Protein AF-A0A0W0FU01-F1 (afdb_monomer_lite)

Structure (mmCIF, N/CA/C/O backbone):
data_AF-A0A0W0FU01-F1
#
_entry.id   AF-A0A0W0FU01-F1
#
loop_
_atom_site.group_PDB
_atom_site.id
_atom_site.type_symbol
_atom_site.label_atom_id
_atom_site.label_alt_id
_atom_site.label_comp_id
_atom_site.label_asym_id
_atom_site.label_entity_id
_atom_site.label_seq_id
_atom_site.pdbx_PDB_ins_code
_atom_site.Cartn_x
_atom_site.Cartn_y
_atom_site.Cartn_z
_atom_site.occupancy
_atom_site.B_iso_or_equiv
_atom_site.auth_seq_id
_atom_site.auth_comp_id
_atom_site.auth_asym_id
_atom_site.auth_atom_id
_atom_site.pdbx_PDB_model_num
ATOM 1 N N . MET A 1 1 ? 27.879 -27.103 -1.188 1.00 37.28 1 MET A N 1
ATOM 2 C CA . MET A 1 1 ? 28.529 -26.189 -2.147 1.00 37.28 1 MET A CA 1
ATOM 3 C C . MET A 1 1 ? 27.455 -25.611 -3.046 1.00 37.28 1 MET A C 1
ATOM 5 O O . MET A 1 1 ? 26.717 -26.346 -3.681 1.00 37.28 1 MET A O 1
ATOM 9 N N . THR A 1 2 ? 27.329 -24.299 -2.927 1.00 46.31 2 THR A N 1
ATOM 10 C CA . THR A 1 2 ? 26.448 -23.320 -3.571 1.00 46.31 2 THR A CA 1
ATOM 11 C C . THR A 1 2 ? 26.339 -23.435 -5.090 1.00 46.31 2 THR A C 1
ATOM 13 O O . THR A 1 2 ? 27.360 -23.531 -5.765 1.00 46.31 2 THR A O 1
ATOM 16 N N . SER A 1 3 ? 25.130 -23.266 -5.630 1.00 36.25 3 SER A N 1
ATOM 17 C CA . SER A 1 3 ? 24.961 -22.678 -6.962 1.00 36.25 3 SER A CA 1
ATOM 18 C C . SER A 1 3 ? 23.598 -21.988 -7.063 1.00 36.25 3 SER A C 1
ATOM 20 O O . SER A 1 3 ? 22.568 -22.634 -7.232 1.00 36.25 3 SER A O 1
ATOM 22 N N . LEU A 1 4 ? 23.602 -20.666 -6.874 1.00 46.28 4 LEU A N 1
ATOM 23 C CA . LEU A 1 4 ? 22.551 -19.770 -7.357 1.00 46.28 4 LEU A CA 1
ATOM 24 C C . LEU A 1 4 ? 22.889 -19.420 -8.815 1.00 46.28 4 LEU A C 1
ATOM 26 O O . LEU A 1 4 ? 24.071 -19.205 -9.105 1.00 46.28 4 LEU A O 1
ATOM 30 N N . PRO A 1 5 ? 21.910 -19.343 -9.732 1.00 44.91 5 PRO A N 1
ATOM 31 C CA . PRO A 1 5 ? 22.177 -18.889 -11.086 1.00 44.91 5 PRO A CA 1
ATOM 32 C C . PRO A 1 5 ? 22.568 -17.406 -11.062 1.00 44.91 5 PRO A C 1
ATOM 34 O O . PRO A 1 5 ? 21.813 -16.546 -10.614 1.00 44.91 5 PRO A O 1
ATOM 37 N N . GLN A 1 6 ? 23.779 -17.134 -11.541 1.00 47.09 6 GLN A N 1
ATOM 38 C CA . GLN A 1 6 ? 24.315 -15.798 -11.773 1.00 47.09 6 GLN A CA 1
ATOM 39 C C . GLN A 1 6 ? 23.499 -15.113 -12.874 1.00 47.09 6 GLN A C 1
ATOM 41 O O . GLN A 1 6 ? 23.663 -15.427 -14.055 1.00 47.09 6 GLN A O 1
ATOM 46 N N . LEU A 1 7 ? 22.628 -14.175 -12.497 1.00 39.47 7 LEU A N 1
ATOM 47 C CA . LEU A 1 7 ? 22.010 -13.261 -13.451 1.00 39.47 7 LEU A CA 1
ATOM 48 C C . LEU A 1 7 ? 23.005 -12.128 -13.736 1.00 39.47 7 LEU A C 1
ATOM 50 O O . LEU A 1 7 ? 23.285 -11.276 -12.897 1.00 39.47 7 LEU A O 1
ATOM 54 N N . ASN A 1 8 ? 23.586 -12.186 -14.926 1.00 46.69 8 ASN A N 1
ATOM 55 C CA . ASN A 1 8 ? 24.491 -11.202 -15.496 1.00 46.69 8 ASN A CA 1
ATOM 56 C C . ASN A 1 8 ? 23.766 -9.860 -15.710 1.00 46.69 8 ASN A C 1
ATOM 58 O O . ASN A 1 8 ? 22.976 -9.739 -16.645 1.00 46.69 8 ASN A O 1
ATOM 62 N N . VAL A 1 9 ? 24.048 -8.859 -14.871 1.00 42.97 9 VAL A N 1
ATOM 63 C CA . VAL A 1 9 ? 23.570 -7.477 -15.046 1.00 42.97 9 VAL A CA 1
ATOM 64 C C . VAL A 1 9 ? 24.723 -6.630 -15.594 1.00 42.97 9 VAL A C 1
ATOM 66 O O . VAL A 1 9 ? 25.707 -6.430 -14.877 1.00 42.97 9 VAL A O 1
ATOM 69 N N . PRO A 1 10 ? 24.669 -6.125 -16.841 1.00 42.56 10 PRO A N 1
ATOM 70 C CA . PRO A 1 10 ? 25.624 -5.125 -17.279 1.00 42.56 10 PRO A CA 1
ATOM 71 C C . PRO A 1 10 ? 25.231 -3.778 -16.666 1.00 42.56 10 PRO A C 1
ATOM 73 O O . PRO A 1 10 ? 24.154 -3.244 -16.920 1.00 42.56 10 PRO A O 1
ATOM 76 N N . ALA A 1 11 ? 26.131 -3.229 -15.856 1.00 53.53 11 ALA A N 1
ATOM 77 C CA . ALA A 1 11 ? 26.096 -1.838 -15.442 1.00 53.53 11 ALA A CA 1
ATOM 78 C C . ALA A 1 11 ? 26.210 -0.938 -16.678 1.00 53.53 11 ALA A C 1
ATOM 80 O O . ALA A 1 11 ? 27.219 -1.019 -17.375 1.00 53.53 11 ALA A O 1
ATOM 81 N N . LEU A 1 12 ? 25.223 -0.072 -16.930 1.00 43.88 12 LEU A N 1
ATOM 82 C CA . LEU A 1 12 ? 25.421 1.187 -17.651 1.00 43.88 12 LEU A CA 1
ATOM 83 C C . LEU A 1 12 ? 24.179 2.088 -17.557 1.00 43.88 12 LEU A C 1
ATOM 85 O O . LEU A 1 12 ? 23.093 1.713 -17.980 1.00 43.88 12 LEU A O 1
ATOM 89 N N . LEU A 1 13 ? 24.437 3.312 -17.084 1.00 39.72 13 LEU A N 1
ATOM 90 C CA . LEU A 1 13 ? 23.626 4.531 -17.189 1.00 39.72 13 LEU A CA 1
ATOM 91 C C . LEU A 1 13 ? 22.425 4.676 -16.243 1.00 39.72 13 LEU A C 1
ATOM 93 O O . LEU A 1 13 ? 21.267 4.533 -16.615 1.00 39.72 13 LEU A O 1
ATOM 97 N N . VAL A 1 14 ? 22.737 5.178 -15.045 1.00 45.31 14 VAL A N 1
ATOM 98 C CA . VAL A 1 14 ? 21.843 6.056 -14.278 1.00 45.31 14 VAL A CA 1
ATOM 99 C C . VAL A 1 14 ? 21.567 7.307 -15.125 1.00 45.31 14 VAL A C 1
ATOM 101 O O . VAL A 1 14 ? 22.330 8.272 -15.096 1.00 45.31 14 VAL A O 1
ATOM 104 N N . MET A 1 15 ? 20.499 7.285 -15.923 1.00 40.38 15 MET A N 1
ATOM 105 C CA . MET A 1 15 ? 19.943 8.481 -16.557 1.00 40.38 15 MET A CA 1
ATOM 106 C C . MET A 1 15 ? 18.833 9.050 -15.669 1.00 40.38 15 MET A C 1
ATOM 108 O O . MET A 1 15 ? 17.685 8.620 -15.715 1.00 40.38 15 MET A O 1
ATOM 112 N N . LEU A 1 16 ? 19.188 10.052 -14.862 1.00 41.22 16 LEU A N 1
ATOM 113 C CA . LEU A 1 16 ? 18.233 10.976 -14.252 1.00 41.22 16 LEU A CA 1
ATOM 114 C C . LEU A 1 16 ? 17.538 11.771 -15.369 1.00 41.22 16 LEU A C 1
ATOM 116 O O . LEU A 1 16 ? 18.166 12.621 -15.999 1.00 41.22 16 LEU A O 1
ATOM 120 N N . ASN A 1 17 ? 16.253 11.508 -15.617 1.00 44.56 17 ASN A N 1
ATOM 121 C CA . ASN A 1 17 ? 15.438 12.310 -16.532 1.00 44.56 17 ASN A CA 1
ATOM 122 C C . ASN A 1 17 ? 15.009 13.631 -15.850 1.00 44.56 17 ASN A C 1
ATOM 124 O O . ASN A 1 17 ? 14.374 13.580 -14.794 1.00 44.56 17 ASN A O 1
ATOM 128 N N . PRO A 1 18 ? 15.297 14.821 -16.425 1.00 42.72 18 PRO A N 1
ATOM 129 C CA . PRO A 1 18 ? 14.981 16.113 -15.808 1.00 42.72 18 PRO A CA 1
ATOM 130 C C . PRO A 1 18 ? 13.646 16.738 -16.269 1.00 42.72 18 PRO A C 1
ATOM 132 O O . PRO A 1 18 ? 13.401 17.910 -15.992 1.00 42.72 18 PRO A O 1
ATOM 135 N N . ALA A 1 19 ? 12.767 16.011 -16.966 1.00 45.78 19 ALA A N 1
ATOM 136 C CA . ALA A 1 19 ? 11.570 16.593 -17.583 1.00 45.78 19 ALA A CA 1
ATOM 137 C C . ALA A 1 19 ? 10.272 15.883 -17.165 1.00 45.78 19 ALA A C 1
ATOM 139 O O . ALA A 1 19 ? 9.815 14.941 -17.800 1.00 45.78 19 ALA A O 1
ATOM 140 N N . GLY A 1 20 ? 9.648 16.388 -16.102 1.00 37.84 20 GLY A N 1
ATOM 141 C CA . GLY A 1 20 ? 8.283 16.047 -15.715 1.00 37.84 20 GLY A CA 1
ATOM 142 C C . GLY A 1 20 ? 7.920 16.790 -14.438 1.00 37.84 20 GLY A C 1
ATOM 143 O O . GLY A 1 20 ? 8.493 16.527 -13.387 1.00 37.84 20 GLY A O 1
ATOM 144 N N . VAL A 1 21 ? 6.988 17.737 -14.522 1.00 41.34 21 VAL A N 1
ATOM 145 C CA . VAL A 1 21 ? 6.652 18.779 -13.525 1.00 41.34 21 VAL A CA 1
ATOM 146 C C . VAL A 1 21 ? 6.208 18.257 -12.137 1.00 41.34 21 VAL A C 1
ATOM 148 O O . VAL A 1 21 ? 5.892 19.043 -11.257 1.00 41.34 21 VAL A O 1
ATOM 151 N N . ASN A 1 22 ? 6.291 16.952 -11.859 1.00 48.72 22 ASN A N 1
ATOM 152 C CA . ASN A 1 22 ? 6.085 16.360 -10.537 1.00 48.72 22 ASN A CA 1
ATOM 153 C C . ASN A 1 22 ? 7.101 15.235 -10.258 1.00 48.72 22 ASN A C 1
ATOM 155 O O . ASN A 1 22 ? 6.697 14.090 -10.092 1.00 48.72 22 ASN A O 1
ATOM 159 N N . GLY A 1 23 ? 8.398 15.554 -10.172 1.00 45.78 23 GLY A N 1
ATOM 160 C CA . GLY A 1 23 ? 9.504 14.588 -10.027 1.00 45.78 23 GLY A CA 1
ATOM 161 C C . GLY A 1 23 ? 9.230 13.416 -9.073 1.00 45.78 23 GLY A C 1
ATOM 162 O O . GLY A 1 23 ? 8.749 13.657 -7.965 1.00 45.78 23 GLY A O 1
ATOM 163 N N . LEU A 1 24 ? 9.559 12.199 -9.533 1.00 54.09 24 LEU A N 1
ATOM 164 C CA . LEU A 1 24 ? 9.293 10.841 -8.998 1.00 54.09 24 LEU A CA 1
ATOM 165 C C . LEU A 1 24 ? 8.206 10.058 -9.751 1.00 54.09 24 LEU A C 1
ATOM 167 O O . LEU A 1 24 ? 7.250 9.586 -9.144 1.00 54.09 24 LEU A O 1
ATOM 171 N N . ASN A 1 25 ? 8.383 9.920 -11.065 1.00 52.78 25 ASN A N 1
ATOM 172 C CA . ASN A 1 25 ? 7.930 8.755 -11.822 1.00 52.78 25 ASN A CA 1
ATOM 173 C C . ASN A 1 25 ? 9.092 8.373 -12.744 1.00 52.78 25 ASN A C 1
ATOM 175 O O . ASN A 1 25 ? 9.287 9.006 -13.780 1.00 52.78 25 ASN A O 1
ATOM 179 N N . ASN A 1 26 ? 9.885 7.383 -12.343 1.00 58.94 26 ASN A N 1
ATOM 180 C CA . ASN A 1 26 ? 10.730 6.678 -13.299 1.00 58.94 26 ASN A CA 1
ATOM 181 C C . ASN A 1 26 ? 9.794 5.746 -14.075 1.00 58.94 26 ASN A C 1
ATOM 183 O O . ASN A 1 26 ? 8.956 5.084 -13.465 1.00 58.94 26 ASN A O 1
ATOM 187 N N . GLU A 1 27 ? 9.889 5.711 -15.401 1.00 62.75 27 GLU A N 1
ATOM 188 C CA . GLU A 1 27 ? 9.009 4.941 -16.303 1.00 62.75 27 GLU A CA 1
ATOM 189 C C . GLU A 1 27 ? 9.151 3.405 -16.149 1.00 62.75 27 GLU A C 1
ATOM 191 O O . GLU A 1 27 ? 8.732 2.633 -17.003 1.00 62.75 27 GLU A O 1
ATOM 196 N N . THR A 1 28 ? 9.714 2.951 -15.030 1.00 71.38 28 THR A N 1
ATOM 197 C CA . THR A 1 28 ? 9.964 1.570 -14.613 1.00 71.38 28 THR A CA 1
ATOM 198 C C . THR A 1 28 ? 8.772 0.981 -13.846 1.00 71.38 28 THR A C 1
ATOM 200 O O . THR A 1 28 ? 8.941 0.331 -12.818 1.00 71.38 28 THR A O 1
ATOM 203 N N . CYS A 1 29 ? 7.538 1.257 -14.280 1.00 80.06 29 CYS A N 1
ATOM 204 C CA . CYS A 1 29 ? 6.359 0.706 -13.610 1.00 80.06 29 CYS A CA 1
ATOM 205 C C . CYS A 1 29 ? 6.290 -0.814 -13.846 1.00 80.06 29 CYS A C 1
ATOM 207 O O . CYS A 1 29 ? 6.191 -1.226 -15.005 1.00 80.06 29 CYS A O 1
ATOM 209 N N . PRO A 1 30 ? 6.326 -1.658 -12.797 1.00 83.31 30 PRO A N 1
ATOM 210 C CA . PRO A 1 30 ? 6.064 -3.083 -12.959 1.00 83.31 30 PRO A CA 1
ATOM 211 C C . PRO A 1 30 ? 4.623 -3.306 -13.440 1.00 83.31 30 PRO A C 1
ATOM 213 O O . PRO A 1 30 ? 3.743 -2.490 -13.168 1.00 83.31 30 PRO A O 1
ATOM 216 N N . SER A 1 31 ? 4.388 -4.414 -14.152 1.00 87.31 31 SER A N 1
ATOM 217 C CA . SER A 1 31 ? 3.042 -4.791 -14.608 1.00 87.31 31 SER A CA 1
ATOM 218 C C . SER A 1 31 ? 2.100 -5.002 -13.422 1.00 87.31 31 SER A C 1
ATOM 220 O O . SER A 1 31 ? 2.522 -5.497 -12.373 1.00 87.31 31 SER A O 1
ATOM 222 N N . ASP A 1 32 ? 0.818 -4.705 -13.614 1.00 86.38 32 ASP A N 1
ATOM 223 C CA . ASP A 1 32 ? -0.235 -4.827 -12.600 1.00 86.38 32 ASP A CA 1
ATOM 224 C C . ASP A 1 32 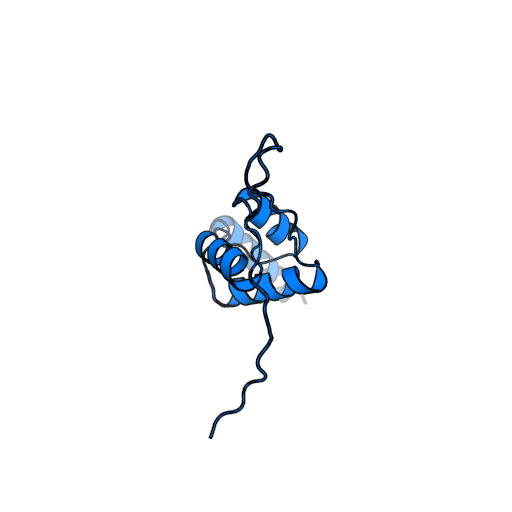? -0.320 -6.245 -12.006 1.00 86.38 32 ASP A C 1
ATOM 226 O O . ASP A 1 32 ? -0.460 -6.401 -10.790 1.00 86.38 32 ASP A O 1
ATOM 230 N N . ASP A 1 33 ? -0.113 -7.276 -12.837 1.00 87.56 33 ASP A N 1
ATOM 231 C CA . ASP A 1 33 ? -0.092 -8.692 -12.429 1.00 87.56 33 ASP A CA 1
ATOM 232 C C . ASP A 1 33 ? 1.031 -9.029 -11.435 1.00 87.56 33 ASP A C 1
ATOM 234 O O . ASP A 1 33 ? 0.973 -10.040 -10.736 1.00 87.56 33 ASP A O 1
ATOM 238 N N . VAL A 1 34 ? 2.075 -8.199 -11.373 1.00 90.12 34 VAL A N 1
ATOM 239 C CA . VAL A 1 34 ? 3.210 -8.355 -10.453 1.00 90.12 34 VAL A CA 1
ATOM 240 C C . VAL A 1 34 ? 3.060 -7.407 -9.269 1.00 90.12 34 VAL A C 1
ATOM 242 O O . VAL A 1 34 ? 3.259 -7.802 -8.118 1.00 90.12 34 VAL A O 1
ATOM 245 N N . LEU A 1 35 ? 2.678 -6.160 -9.542 1.00 90.19 35 LEU A N 1
ATOM 246 C CA . LEU A 1 35 ? 2.600 -5.099 -8.548 1.00 90.19 35 LEU A CA 1
ATOM 247 C C . LEU A 1 35 ? 1.492 -5.345 -7.518 1.00 90.19 35 LEU A C 1
ATOM 249 O O . LEU A 1 35 ? 1.734 -5.188 -6.320 1.00 90.19 35 LEU A O 1
ATOM 253 N N . GLY A 1 36 ? 0.306 -5.775 -7.956 1.00 91.00 36 GLY A N 1
ATOM 254 C CA . GLY A 1 36 ? -0.824 -6.055 -7.070 1.00 91.00 36 GLY A CA 1
ATOM 255 C C . GLY A 1 36 ? -0.504 -7.132 -6.024 1.00 91.00 36 GLY A C 1
ATOM 256 O O . GLY A 1 36 ? -0.543 -6.839 -4.823 1.00 91.00 36 GLY A O 1
ATOM 257 N N . PRO A 1 37 ? -0.123 -8.361 -6.433 1.00 93.00 37 PRO A N 1
ATOM 258 C CA . PRO A 1 37 ? 0.239 -9.430 -5.500 1.00 93.00 37 PRO A CA 1
ATOM 259 C C . PRO A 1 37 ? 1.405 -9.060 -4.580 1.00 93.00 37 PRO A C 1
ATOM 261 O O . PRO A 1 37 ? 1.397 -9.404 -3.396 1.00 93.00 37 PRO A O 1
ATOM 264 N N . TYR A 1 38 ? 2.389 -8.320 -5.098 1.00 93.38 38 TYR A N 1
ATOM 265 C CA . TYR A 1 38 ? 3.517 -7.850 -4.303 1.00 93.38 38 TYR A CA 1
ATOM 266 C C . TYR A 1 38 ? 3.070 -6.892 -3.188 1.00 93.38 38 TYR A C 1
ATOM 268 O O . TYR A 1 38 ? 3.417 -7.089 -2.021 1.00 93.38 38 TYR A O 1
ATOM 276 N N . LEU A 1 39 ? 2.233 -5.898 -3.510 1.00 92.44 39 LEU A N 1
ATOM 277 C CA . LEU A 1 39 ? 1.692 -4.954 -2.527 1.00 92.44 39 LEU A CA 1
ATOM 278 C C . LEU A 1 39 ? 0.811 -5.639 -1.474 1.00 92.44 39 LEU A C 1
ATOM 280 O O . LEU A 1 39 ? 0.884 -5.268 -0.298 1.00 92.44 39 LEU A O 1
ATOM 284 N N . HIS A 1 40 ? 0.038 -6.657 -1.864 1.00 92.12 40 HIS A N 1
ATOM 285 C CA . HIS A 1 40 ? -0.705 -7.513 -0.931 1.00 92.12 40 HIS A CA 1
ATOM 286 C C . HIS A 1 40 ? 0.225 -8.261 0.023 1.00 92.12 40 HIS A C 1
ATOM 288 O O . HIS A 1 40 ? 0.002 -8.250 1.234 1.00 92.12 40 HIS A O 1
ATOM 294 N N . GLY A 1 41 ? 1.314 -8.839 -0.490 1.00 91.56 41 GLY A N 1
ATOM 295 C CA . GLY A 1 41 ? 2.349 -9.466 0.334 1.00 91.56 41 GLY A CA 1
ATOM 296 C C . GLY A 1 41 ? 2.902 -8.499 1.382 1.00 91.56 41 GLY A C 1
ATOM 297 O O . GLY A 1 41 ? 2.864 -8.784 2.580 1.00 91.56 41 GLY A O 1
ATOM 298 N N . LEU A 1 42 ? 3.323 -7.304 0.959 1.00 90.25 42 LEU A N 1
ATOM 299 C CA . LEU A 1 42 ? 3.831 -6.282 1.882 1.00 90.25 42 LEU A CA 1
ATOM 300 C C . LEU A 1 42 ? 2.778 -5.825 2.908 1.00 90.25 42 LEU A C 1
ATOM 302 O O . LEU A 1 42 ? 3.118 -5.526 4.057 1.00 90.25 42 LEU A O 1
ATOM 306 N N . ALA A 1 43 ? 1.502 -5.766 2.517 1.00 88.06 43 ALA A N 1
ATOM 307 C CA . ALA A 1 43 ? 0.408 -5.414 3.414 1.00 88.06 43 ALA A CA 1
ATOM 308 C C . ALA A 1 43 ? 0.133 -6.485 4.471 1.00 88.06 43 ALA A C 1
ATOM 310 O O . ALA A 1 43 ? -0.045 -6.141 5.639 1.00 88.06 43 ALA A O 1
ATOM 311 N N . ASN A 1 44 ? 0.191 -7.761 4.091 1.00 87.69 44 ASN A N 1
ATOM 312 C CA . ASN A 1 44 ? 0.049 -8.890 5.010 1.00 87.69 44 ASN A CA 1
ATOM 313 C C . ASN A 1 44 ? 1.171 -8.919 6.057 1.00 87.69 44 ASN A C 1
ATOM 315 O O . ASN A 1 44 ? 0.936 -9.245 7.219 1.00 87.69 44 ASN A O 1
ATOM 319 N N . HIS A 1 45 ? 2.374 -8.470 5.688 1.00 87.38 45 HIS A N 1
ATOM 320 C CA . HIS A 1 45 ? 3.482 -8.260 6.626 1.00 87.38 45 HIS A CA 1
ATOM 321 C C . HIS A 1 45 ? 3.338 -6.996 7.493 1.00 87.38 45 HIS A C 1
ATOM 323 O O . HIS A 1 45 ? 4.261 -6.643 8.226 1.00 87.38 45 HIS A O 1
ATOM 329 N N . SER A 1 46 ? 2.190 -6.308 7.440 1.00 84.25 46 SER A N 1
ATOM 330 C CA . SER A 1 46 ? 1.899 -5.089 8.206 1.00 84.25 46 SER A CA 1
ATOM 331 C C . SER A 1 46 ? 2.920 -3.962 7.992 1.00 84.25 46 SER A C 1
ATOM 333 O O . SER A 1 46 ? 3.101 -3.102 8.858 1.00 84.25 46 SER A O 1
ATOM 335 N N . LEU A 1 47 ? 3.580 -3.933 6.828 1.00 87.25 47 LEU A N 1
ATOM 336 C CA . LEU A 1 47 ? 4.555 -2.895 6.510 1.00 87.25 47 LEU A CA 1
ATOM 337 C C . LEU A 1 47 ? 3.873 -1.541 6.328 1.00 87.25 47 LEU A C 1
ATOM 339 O O . LEU A 1 47 ? 2.827 -1.424 5.668 1.00 87.25 47 LEU A O 1
ATOM 343 N N . LYS A 1 48 ? 4.504 -0.498 6.880 1.00 88.56 48 LYS A N 1
ATOM 344 C CA . LYS A 1 48 ? 4.041 0.883 6.728 1.00 88.56 48 LYS A CA 1
ATOM 345 C C . LYS A 1 48 ? 4.253 1.334 5.290 1.00 88.56 48 LYS A C 1
ATOM 347 O O . LYS A 1 48 ? 5.127 0.846 4.585 1.00 88.56 48 LYS A O 1
ATOM 352 N N . LEU A 1 49 ? 3.481 2.331 4.866 1.00 89.62 49 LEU A N 1
ATOM 353 C CA . LEU A 1 49 ? 3.546 2.840 3.494 1.00 89.62 49 LEU A CA 1
ATOM 354 C C . LEU A 1 49 ? 4.951 3.322 3.093 1.00 89.62 49 LEU A C 1
ATOM 356 O O . LEU A 1 49 ? 5.338 3.125 1.951 1.00 89.62 49 LEU A O 1
ATOM 360 N N . GLN A 1 50 ? 5.714 3.905 4.023 1.00 90.00 50 GLN A N 1
ATOM 361 C CA . GLN A 1 50 ? 7.096 4.329 3.760 1.00 90.00 50 GLN A CA 1
ATOM 362 C C . GLN A 1 50 ? 8.025 3.139 3.505 1.00 90.00 50 GLN A C 1
ATOM 364 O O . GLN A 1 50 ? 8.831 3.177 2.584 1.00 90.00 50 GLN A O 1
ATOM 369 N N . ASP A 1 51 ? 7.863 2.058 4.270 1.00 90.44 51 ASP A N 1
ATOM 370 C CA . ASP A 1 51 ? 8.651 0.842 4.074 1.00 90.44 51 ASP A CA 1
ATOM 371 C C . ASP A 1 51 ? 8.326 0.230 2.709 1.00 90.44 51 ASP A C 1
ATOM 373 O O . ASP A 1 51 ? 9.226 -0.149 1.970 1.00 90.44 51 ASP A O 1
ATOM 377 N N . ARG A 1 52 ? 7.043 0.212 2.318 1.00 91.62 52 ARG A N 1
ATOM 378 C CA . ARG A 1 52 ? 6.627 -0.278 0.994 1.00 91.62 52 ARG A CA 1
ATOM 379 C C . ARG A 1 52 ? 7.282 0.496 -0.153 1.00 91.62 52 ARG A C 1
ATOM 381 O O . ARG A 1 52 ? 7.657 -0.128 -1.135 1.00 91.62 52 ARG A O 1
ATOM 388 N N . LEU A 1 53 ? 7.455 1.815 -0.026 1.00 91.25 53 LEU A N 1
ATOM 389 C CA . LEU A 1 53 ? 8.181 2.614 -1.024 1.00 91.25 53 LEU A CA 1
ATOM 390 C C . LEU A 1 53 ? 9.643 2.174 -1.147 1.00 91.25 53 LEU A C 1
ATOM 392 O O . LEU A 1 53 ? 10.123 1.994 -2.260 1.00 91.25 53 LEU A O 1
ATOM 396 N N . LEU A 1 54 ? 10.318 1.932 -0.019 1.00 90.88 54 LEU A N 1
ATOM 397 C CA . LEU A 1 54 ? 11.699 1.446 -0.014 1.00 90.88 54 LEU A CA 1
ATOM 398 C C . LEU A 1 54 ? 11.820 0.063 -0.671 1.00 90.88 54 LEU A C 1
ATOM 400 O O . LEU A 1 54 ? 12.767 -0.198 -1.404 1.00 90.88 54 LEU A O 1
ATOM 404 N N . TYR A 1 55 ? 10.856 -0.824 -0.422 1.00 92.38 55 TYR A N 1
ATOM 405 C CA . TYR A 1 55 ? 10.811 -2.146 -1.045 1.00 92.38 55 TYR A CA 1
ATOM 406 C C . TYR A 1 55 ? 10.547 -2.074 -2.556 1.00 92.38 55 TYR A C 1
ATOM 408 O O . TYR A 1 55 ? 11.207 -2.778 -3.313 1.00 92.38 55 TYR A O 1
ATOM 416 N N . LEU A 1 56 ? 9.667 -1.174 -3.009 1.00 89.75 56 LEU A N 1
ATOM 417 C CA . LEU A 1 56 ? 9.435 -0.928 -4.439 1.00 89.75 56 LEU A CA 1
ATOM 418 C C . LEU A 1 56 ? 10.674 -0.361 -5.145 1.00 89.75 56 LEU A C 1
ATOM 420 O O . LEU A 1 56 ? 10.999 -0.788 -6.251 1.00 89.75 56 LEU A O 1
ATOM 424 N N . GLU A 1 57 ? 11.389 0.558 -4.498 1.00 89.12 57 GLU A N 1
ATOM 425 C CA . GLU A 1 57 ? 12.657 1.085 -5.007 1.00 89.12 57 GLU A CA 1
ATOM 426 C C . GLU A 1 57 ? 13.735 -0.005 -5.062 1.00 89.12 57 GLU A C 1
ATOM 428 O O . GLU A 1 57 ? 14.440 -0.123 -6.056 1.00 89.12 57 GLU A O 1
ATOM 433 N N . LYS A 1 58 ? 13.847 -0.842 -4.028 1.00 88.44 58 LYS A N 1
ATOM 434 C CA . LYS A 1 58 ? 14.898 -1.863 -3.947 1.00 88.44 58 LYS A CA 1
ATOM 435 C C . LYS A 1 58 ? 14.665 -3.051 -4.887 1.00 88.44 58 LYS A C 1
ATOM 437 O O . LYS A 1 58 ? 15.623 -3.554 -5.464 1.00 88.44 58 LYS A O 1
ATOM 442 N N . ASP A 1 59 ? 13.424 -3.523 -5.005 1.00 88.81 59 ASP A N 1
ATOM 443 C CA . ASP A 1 59 ? 13.114 -4.756 -5.741 1.00 88.81 59 ASP A CA 1
ATOM 444 C C . ASP A 1 59 ? 12.762 -4.491 -7.215 1.00 88.81 59 ASP A C 1
ATOM 446 O O . ASP A 1 59 ? 12.978 -5.364 -8.055 1.00 88.81 59 ASP A O 1
ATOM 450 N N . PHE A 1 60 ? 12.244 -3.299 -7.540 1.00 85.44 60 PHE A N 1
ATOM 451 C CA . PHE A 1 60 ? 11.782 -2.953 -8.892 1.00 85.44 60 PHE A CA 1
ATOM 452 C C . PHE A 1 60 ? 12.392 -1.663 -9.455 1.00 85.44 60 PHE A C 1
ATOM 454 O O . PHE A 1 60 ? 12.017 -1.262 -10.554 1.00 85.44 60 PHE A O 1
ATOM 461 N N . GLU A 1 61 ? 13.267 -0.972 -8.710 1.00 86.75 61 GLU A N 1
ATOM 462 C CA . GLU A 1 61 ? 13.742 0.385 -9.052 1.00 86.75 61 GLU A CA 1
ATOM 463 C C . GLU A 1 61 ? 12.581 1.368 -9.304 1.00 86.75 61 GLU A C 1
ATOM 465 O O . GLU A 1 61 ? 12.714 2.396 -9.980 1.00 86.75 61 GLU A O 1
ATOM 470 N N . TYR A 1 62 ? 11.412 1.057 -8.731 1.00 86.88 62 TYR A N 1
ATOM 471 C CA . TYR A 1 62 ? 10.176 1.779 -8.974 1.00 86.88 62 TYR A CA 1
ATOM 472 C C . TYR A 1 62 ? 9.994 2.874 -7.933 1.00 86.88 62 TYR A C 1
ATOM 474 O O . TYR A 1 62 ? 9.395 2.688 -6.871 1.00 86.88 62 TYR A O 1
ATOM 482 N N . ILE A 1 63 ? 10.543 4.044 -8.253 1.00 86.12 63 ILE A N 1
ATOM 483 C CA . ILE A 1 63 ? 10.529 5.193 -7.353 1.00 86.12 63 ILE A CA 1
ATOM 484 C C . ILE A 1 63 ? 9.276 6.033 -7.601 1.00 86.12 63 ILE A C 1
ATOM 486 O O . ILE A 1 63 ? 9.165 6.747 -8.601 1.00 86.12 63 ILE A O 1
ATOM 490 N N . ILE A 1 64 ? 8.343 5.959 -6.654 1.00 86.25 64 ILE A N 1
ATOM 491 C CA . ILE A 1 64 ? 7.067 6.676 -6.693 1.00 86.25 64 ILE A CA 1
ATOM 492 C C . ILE A 1 64 ? 6.800 7.473 -5.424 1.00 86.25 64 ILE A C 1
ATOM 494 O O . ILE A 1 64 ? 7.362 7.236 -4.356 1.00 86.25 64 ILE A O 1
ATOM 498 N N . LYS A 1 65 ? 5.870 8.425 -5.523 1.00 87.94 65 LYS A N 1
ATOM 499 C CA . LYS A 1 65 ? 5.362 9.159 -4.360 1.00 87.94 65 LYS A CA 1
ATOM 500 C C . LYS A 1 65 ? 4.353 8.335 -3.569 1.00 87.94 65 LYS A C 1
ATOM 502 O O . LYS A 1 65 ? 3.592 7.541 -4.119 1.00 87.94 65 LYS A O 1
ATOM 507 N N . LEU A 1 66 ? 4.230 8.673 -2.285 1.00 88.69 66 LEU A N 1
ATOM 508 C CA . LEU A 1 66 ? 3.207 8.133 -1.387 1.00 88.69 66 LEU A CA 1
ATOM 509 C C . LEU A 1 66 ? 1.781 8.249 -1.954 1.00 88.69 66 LEU A C 1
ATOM 511 O O . LEU A 1 66 ? 0.966 7.356 -1.741 1.00 88.69 66 LEU A O 1
ATOM 515 N N . THR A 1 67 ? 1.466 9.336 -2.663 1.00 88.69 67 THR A N 1
ATOM 516 C CA . THR A 1 67 ? 0.152 9.523 -3.299 1.00 88.69 67 THR A CA 1
ATOM 517 C C . THR A 1 67 ? -0.116 8.451 -4.353 1.00 88.69 67 THR A C 1
ATOM 519 O O . THR A 1 67 ? -1.169 7.825 -4.304 1.00 88.69 67 THR A O 1
ATOM 522 N N . LYS A 1 68 ? 0.860 8.164 -5.225 1.00 88.62 68 LYS A N 1
ATOM 523 C CA . LYS A 1 68 ? 0.740 7.118 -6.249 1.00 88.62 68 LYS A CA 1
ATOM 524 C C . LYS A 1 68 ? 0.630 5.732 -5.614 1.00 88.62 68 LYS A C 1
ATOM 526 O O . LYS A 1 68 ? -0.210 4.944 -6.017 1.00 88.62 68 LYS A O 1
ATOM 531 N N . LEU A 1 69 ? 1.397 5.467 -4.553 1.00 90.62 69 LEU A N 1
ATOM 532 C CA . LEU A 1 69 ? 1.277 4.215 -3.800 1.00 90.62 69 LEU A CA 1
ATOM 533 C C . LEU A 1 69 ? -0.133 4.034 -3.210 1.00 90.62 69 LEU A C 1
ATOM 535 O O . LEU A 1 69 ? -0.651 2.923 -3.174 1.00 90.62 69 LEU A O 1
ATOM 539 N N . LYS A 1 70 ? -0.773 5.111 -2.740 1.00 89.94 70 LYS A N 1
ATO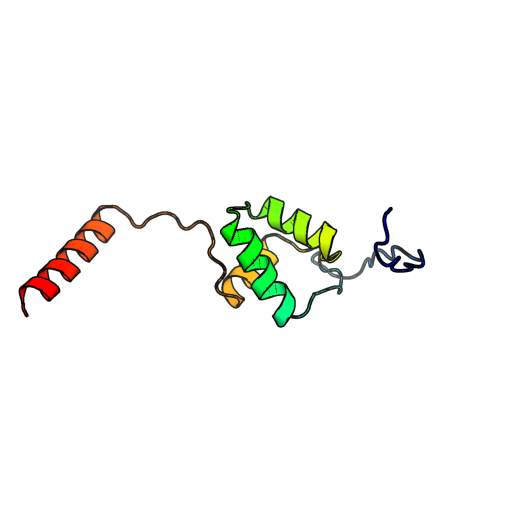M 540 C CA . LYS A 1 70 ? -2.160 5.054 -2.250 1.00 89.94 70 LYS A CA 1
ATOM 541 C C . LYS A 1 70 ? -3.171 4.818 -3.371 1.00 89.94 70 LYS A C 1
ATOM 543 O O . LYS A 1 70 ? -4.150 4.124 -3.127 1.00 89.94 70 LYS A O 1
ATOM 548 N N . GLU A 1 71 ? -2.948 5.390 -4.552 1.00 89.94 71 GLU A N 1
ATOM 549 C CA . GLU A 1 71 ? -3.761 5.104 -5.742 1.00 89.94 71 GLU A CA 1
ATOM 550 C C . GLU A 1 71 ? -3.662 3.624 -6.110 1.00 89.94 71 GLU A C 1
ATOM 552 O O . GLU A 1 71 ? -4.687 2.955 -6.145 1.00 89.94 71 GLU A O 1
ATOM 557 N N . HIS A 1 72 ? -2.441 3.095 -6.220 1.00 90.56 72 HIS A N 1
ATOM 558 C CA . HIS A 1 72 ? -2.184 1.681 -6.506 1.00 90.56 72 HIS A CA 1
ATOM 559 C C . HIS A 1 72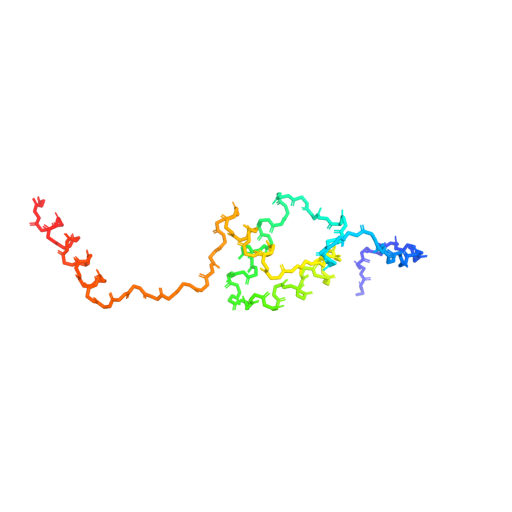 ? -2.804 0.761 -5.452 1.00 90.56 72 HIS A C 1
ATOM 561 O O . HIS A 1 72 ? -3.478 -0.206 -5.783 1.00 90.56 72 HIS A O 1
ATOM 567 N N . ASN A 1 73 ? -2.666 1.088 -4.163 1.00 90.94 73 ASN A N 1
ATOM 568 C CA . ASN A 1 73 ? -3.319 0.311 -3.108 1.00 90.94 73 ASN A CA 1
ATOM 569 C C . ASN A 1 73 ? -4.850 0.324 -3.239 1.00 90.94 73 ASN A C 1
ATOM 571 O O . ASN A 1 73 ? -5.487 -0.658 -2.884 1.00 90.94 73 ASN A O 1
ATOM 575 N N . ARG A 1 74 ? -5.452 1.415 -3.728 1.00 89.19 74 ARG A N 1
ATOM 576 C CA . ARG A 1 74 ? -6.900 1.479 -3.967 1.00 89.19 74 ARG A CA 1
ATOM 577 C C . ARG A 1 74 ? -7.301 0.687 -5.213 1.00 89.19 74 ARG A C 1
ATOM 579 O O . ARG A 1 74 ? -8.347 0.056 -5.199 1.00 89.19 74 ARG A O 1
ATOM 586 N N . GLU A 1 75 ? -6.494 0.737 -6.269 1.00 91.12 75 GLU A N 1
ATOM 587 C CA . GLU A 1 75 ? -6.721 0.014 -7.528 1.00 91.12 75 GLU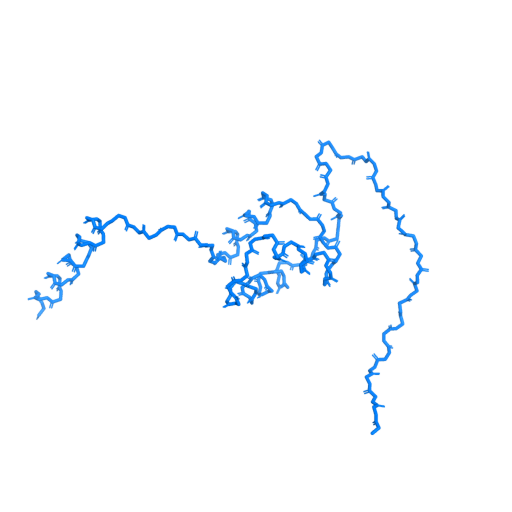 A CA 1
ATOM 588 C C . GLU A 1 75 ? -6.635 -1.505 -7.336 1.00 91.12 75 GLU A C 1
ATOM 590 O O . GLU A 1 75 ? -7.471 -2.236 -7.858 1.00 91.12 75 GLU A O 1
ATOM 595 N N . PHE A 1 76 ? -5.687 -1.972 -6.520 1.00 90.44 76 PHE A N 1
ATOM 596 C CA . PHE A 1 76 ? -5.485 -3.395 -6.226 1.00 90.44 76 PHE A CA 1
ATOM 597 C C . PHE A 1 76 ? -6.224 -3.897 -4.976 1.00 90.44 76 PHE A C 1
ATOM 599 O O . PHE A 1 76 ? -5.971 -5.020 -4.541 1.00 90.44 76 PHE A O 1
ATOM 606 N N . ASP A 1 77 ? -7.089 -3.077 -4.370 1.00 88.94 77 ASP A N 1
ATOM 607 C CA . ASP A 1 77 ? -7.794 -3.383 -3.112 1.00 88.94 77 ASP A CA 1
ATOM 608 C C . ASP A 1 77 ? -6.855 -3.853 -1.977 1.00 88.94 77 ASP A C 1
ATOM 610 O O . ASP A 1 77 ? -7.139 -4.751 -1.186 1.00 88.94 77 ASP A O 1
ATOM 614 N N . VAL A 1 78 ? -5.667 -3.254 -1.905 1.00 87.69 78 VAL A N 1
ATOM 615 C CA . VAL A 1 78 ? -4.671 -3.556 -0.878 1.00 87.69 78 VAL A CA 1
ATOM 616 C C . VAL A 1 78 ? -5.070 -2.850 0.408 1.00 87.69 78 VAL A C 1
ATOM 618 O O . VAL A 1 78 ? -5.074 -1.617 0.494 1.00 87.69 78 VAL A O 1
ATOM 621 N N . GLY A 1 79 ? -5.313 -3.649 1.449 1.00 76.94 79 GLY A N 1
ATOM 622 C CA . GLY A 1 79 ? -5.615 -3.170 2.791 1.00 76.94 79 GLY A CA 1
ATOM 623 C C . GLY A 1 79 ? -4.630 -2.092 3.249 1.00 76.94 79 GLY A C 1
ATOM 624 O O . GLY A 1 79 ? -3.422 -2.316 3.415 1.00 76.94 79 GLY A O 1
ATOM 625 N N . THR A 1 80 ? -5.158 -0.891 3.467 1.00 72.62 80 THR A N 1
ATOM 626 C CA . THR A 1 80 ? -4.454 0.168 4.189 1.00 72.62 80 THR A CA 1
ATOM 627 C C . THR A 1 80 ? -4.963 0.195 5.620 1.00 72.62 80 THR A C 1
ATOM 629 O O . THR A 1 80 ? -6.076 -0.245 5.898 1.00 72.62 80 THR A O 1
ATOM 632 N N . VAL A 1 81 ? -4.137 0.672 6.552 1.00 67.44 81 VAL A N 1
ATOM 633 C CA . VAL A 1 81 ? -4.538 0.786 7.957 1.00 67.44 81 VAL A CA 1
ATOM 634 C C . VAL A 1 81 ? -5.703 1.775 8.051 1.00 67.44 81 VAL A C 1
ATOM 636 O O . VAL A 1 81 ? -5.504 2.991 8.086 1.00 67.44 81 VAL A O 1
ATOM 639 N N . CYS A 1 82 ? -6.925 1.252 8.061 1.00 65.56 82 CYS A N 1
ATOM 640 C CA . CYS A 1 82 ? -8.134 2.020 8.294 1.00 65.56 82 CYS A CA 1
ATOM 641 C C . CYS A 1 82 ? -8.324 2.204 9.796 1.00 65.56 82 CYS A C 1
ATOM 643 O O . CYS A 1 82 ? -8.132 1.283 10.591 1.00 65.56 82 CYS A O 1
ATOM 645 N N . LYS A 1 83 ? -8.721 3.416 10.195 1.00 72.88 83 LYS A N 1
ATOM 646 C CA . LYS A 1 83 ? -9.211 3.630 11.556 1.00 72.88 83 LYS A CA 1
ATOM 647 C C . LYS A 1 83 ? -10.434 2.732 11.765 1.00 72.88 83 LYS A C 1
ATOM 649 O O . LYS A 1 83 ? -11.272 2.675 10.861 1.00 72.88 83 LYS A O 1
ATOM 654 N N . PRO A 1 84 ? -10.554 2.058 12.920 1.00 73.75 84 PRO A N 1
ATOM 655 C CA . PRO A 1 84 ? -11.751 1.292 13.216 1.00 73.75 84 PRO A CA 1
ATOM 656 C C . PRO A 1 84 ? -12.978 2.217 13.196 1.00 73.75 84 PRO A C 1
ATOM 658 O O . PRO A 1 84 ? -12.850 3.411 13.509 1.00 73.75 84 PRO A O 1
ATOM 661 N N . PRO A 1 85 ? -14.161 1.698 12.825 1.00 79.00 85 PRO A N 1
ATOM 662 C CA . PRO A 1 85 ? -15.387 2.476 12.881 1.00 79.00 85 PRO A CA 1
ATOM 663 C C . PRO A 1 85 ? -15.628 2.980 14.315 1.00 79.00 85 PRO A C 1
ATOM 665 O O . PRO A 1 85 ? -15.281 2.290 15.279 1.00 79.00 85 PRO A O 1
ATOM 668 N N . PRO A 1 86 ? -16.224 4.175 14.486 1.00 89.88 86 PRO A N 1
ATOM 669 C CA . PRO A 1 86 ? -16.653 4.657 15.793 1.00 89.88 86 PRO A CA 1
ATOM 670 C C . PRO A 1 86 ? -17.471 3.601 16.544 1.00 89.88 86 PRO A C 1
ATOM 672 O O . PRO A 1 86 ? -18.315 2.933 15.945 1.00 89.88 86 PRO A O 1
ATOM 675 N N . ILE A 1 87 ? -17.270 3.494 17.861 1.00 87.06 87 ILE A N 1
ATOM 676 C CA . ILE A 1 87 ? -17.890 2.452 18.702 1.00 87.06 87 ILE A CA 1
ATOM 677 C C . ILE A 1 87 ? -19.412 2.403 18.525 1.00 87.06 87 ILE A C 1
ATOM 679 O O . ILE A 1 87 ? -19.972 1.318 18.416 1.00 87.06 87 ILE A O 1
ATOM 683 N N . ALA A 1 88 ? -20.086 3.553 18.441 1.00 88.88 88 ALA A N 1
ATOM 684 C CA . ALA A 1 88 ? -21.534 3.607 18.236 1.00 88.88 88 ALA A CA 1
ATOM 685 C C . ALA A 1 88 ? -21.977 2.947 16.915 1.00 88.88 88 ALA A C 1
ATOM 687 O O . ALA A 1 88 ? -22.973 2.224 16.892 1.00 88.88 88 ALA A O 1
ATOM 688 N N . LEU A 1 89 ? -21.216 3.138 15.831 1.00 88.25 89 L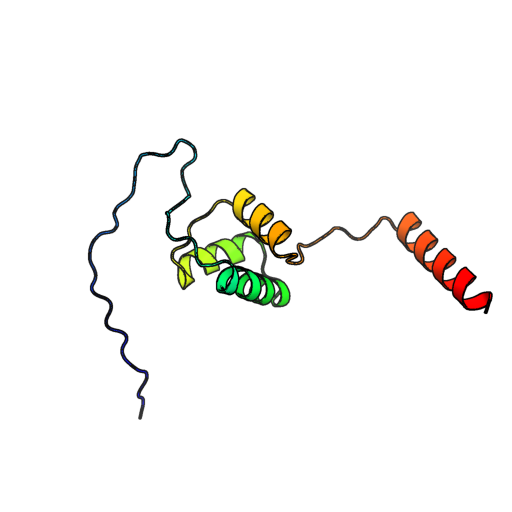EU A N 1
ATOM 689 C CA . LEU A 1 89 ? -21.495 2.510 14.537 1.00 88.25 89 LEU A CA 1
ATOM 690 C C . LEU A 1 89 ? -21.198 1.011 14.571 1.00 88.25 89 LEU A C 1
ATOM 692 O O . LEU A 1 89 ? -22.016 0.224 14.107 1.00 88.25 89 LEU A O 1
ATOM 696 N N . ALA A 1 90 ? -20.077 0.613 15.179 1.00 85.25 90 ALA A N 1
ATOM 697 C CA . ALA A 1 90 ? -19.744 -0.797 15.361 1.00 85.25 90 ALA A CA 1
ATOM 698 C C . ALA A 1 90 ? -20.817 -1.527 16.189 1.00 85.25 90 ALA A C 1
ATOM 700 O O . ALA A 1 90 ? -21.272 -2.600 15.808 1.00 85.25 90 ALA A O 1
ATOM 701 N N . THR A 1 91 ? -21.277 -0.905 17.278 1.00 89.38 91 THR A N 1
ATOM 702 C CA . THR A 1 91 ? -22.325 -1.450 18.155 1.00 89.38 91 THR A CA 1
ATOM 703 C C . THR A 1 91 ? -23.649 -1.577 17.407 1.00 89.38 91 THR A C 1
ATOM 705 O O . THR A 1 91 ? -24.286 -2.620 17.476 1.00 89.38 91 THR A O 1
ATOM 708 N N . THR A 1 92 ? -24.035 -0.556 16.633 1.00 90.50 92 THR A N 1
ATOM 709 C CA . THR A 1 92 ? -25.260 -0.597 15.817 1.00 90.50 92 THR A CA 1
ATOM 710 C C . THR A 1 92 ? -25.212 -1.733 14.793 1.00 90.50 92 THR A C 1
ATOM 712 O O . THR A 1 92 ? -26.186 -2.467 14.662 1.00 90.50 92 THR A O 1
ATOM 715 N N . ALA A 1 93 ? -24.079 -1.919 14.106 1.00 86.94 93 ALA A N 1
ATOM 716 C CA . ALA A 1 93 ? -23.913 -2.989 13.123 1.00 86.94 93 ALA A CA 1
ATOM 717 C C . ALA A 1 93 ? -24.002 -4.387 13.757 1.00 86.94 93 ALA A C 1
ATOM 719 O O . ALA A 1 93 ? -24.670 -5.264 13.215 1.00 86.94 93 ALA A O 1
ATOM 720 N N . VAL A 1 94 ? -23.384 -4.583 14.928 1.00 86.50 94 VAL A N 1
ATOM 721 C CA . VAL A 1 94 ? -23.472 -5.849 15.673 1.00 86.50 94 VAL A CA 1
ATOM 722 C C . VAL A 1 94 ? -24.906 -6.109 16.134 1.00 86.50 94 VAL A C 1
ATOM 724 O O . VAL A 1 94 ? -25.418 -7.204 15.930 1.00 86.50 94 VAL A O 1
ATOM 727 N N . CYS A 1 95 ? -25.583 -5.110 16.709 1.00 88.75 95 CYS A N 1
ATOM 728 C CA . CYS A 1 95 ? -26.975 -5.253 17.138 1.00 88.75 95 CYS A CA 1
ATOM 729 C C . CYS A 1 95 ? -27.918 -5.571 15.968 1.00 88.75 95 CYS A C 1
ATOM 731 O O . CYS A 1 95 ? -28.813 -6.393 16.135 1.00 88.75 95 CYS A O 1
ATOM 733 N N . ALA A 1 96 ? -27.712 -4.954 14.799 1.00 87.12 96 ALA A N 1
ATOM 734 C CA . ALA A 1 96 ? -28.496 -5.239 13.599 1.00 87.12 96 ALA A CA 1
ATOM 735 C C . ALA A 1 96 ? -28.305 -6.689 13.124 1.00 87.12 96 ALA A C 1
ATOM 737 O O . ALA A 1 96 ? -29.290 -7.393 12.936 1.00 87.12 96 ALA A O 1
ATOM 738 N N . ALA A 1 97 ? -27.058 -7.160 13.030 1.00 86.94 97 ALA A N 1
ATOM 739 C CA . ALA A 1 97 ? -26.763 -8.533 12.616 1.00 86.94 97 ALA A CA 1
ATOM 740 C C . ALA A 1 97 ? -27.348 -9.581 13.583 1.00 86.94 97 ALA A C 1
ATOM 742 O O . ALA A 1 97 ? -27.900 -10.587 13.152 1.00 86.94 97 ALA A O 1
ATOM 743 N N . VAL A 1 98 ? -27.274 -9.330 14.896 1.00 89.62 98 VAL A N 1
ATOM 744 C CA . VAL A 1 98 ? -27.857 -10.222 15.916 1.00 89.62 98 VAL A CA 1
ATOM 745 C C . VAL A 1 98 ? -29.386 -10.244 15.837 1.00 89.62 98 VAL A C 1
ATOM 747 O O . VAL A 1 98 ? -29.995 -11.295 16.034 1.00 89.62 98 VAL A O 1
ATOM 750 N N . ALA A 1 99 ? -30.020 -9.103 15.553 1.00 85.75 99 ALA A N 1
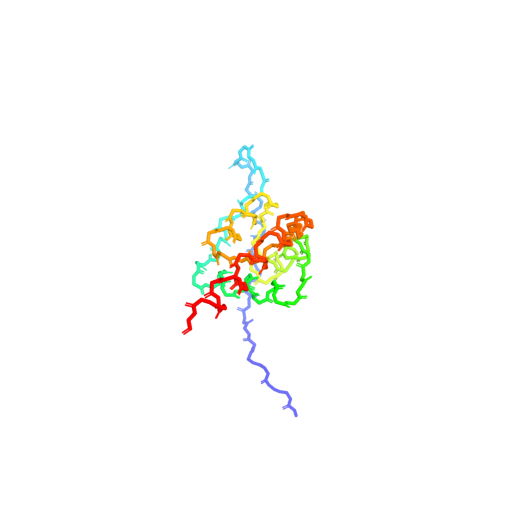ATOM 751 C CA . ALA A 1 99 ? -31.470 -9.029 15.394 1.00 85.75 99 ALA A CA 1
ATOM 752 C C . ALA A 1 99 ? -31.962 -9.808 14.162 1.00 85.75 99 ALA A C 1
ATOM 754 O O . ALA A 1 99 ? -33.014 -10.438 14.236 1.00 85.75 99 ALA A O 1
ATOM 755 N N . GLU A 1 100 ? -31.204 -9.794 13.063 1.00 81.94 100 GLU A N 1
ATOM 756 C CA . GLU A 1 100 ? -31.506 -10.586 11.863 1.00 81.94 100 GLU A CA 1
ATOM 757 C C . GLU A 1 100 ? -31.317 -12.094 12.098 1.00 81.94 100 GLU A C 1
ATOM 759 O O . GLU A 1 100 ? -32.162 -12.880 11.678 1.00 81.94 100 GLU A O 1
ATOM 764 N N . ASP A 1 101 ? -30.271 -12.499 12.828 1.00 76.69 101 ASP A N 1
ATOM 765 C CA . ASP A 1 101 ? -30.003 -13.907 13.181 1.00 76.69 101 ASP A CA 1
ATOM 766 C C . ASP A 1 101 ? -31.058 -14.485 14.142 1.00 76.69 101 ASP A C 1
ATOM 768 O O . ASP A 1 101 ? -31.418 -15.656 14.070 1.00 76.69 101 ASP A O 1
ATOM 772 N N . SER A 1 102 ? -31.618 -13.639 15.012 1.00 69.62 102 SER A N 1
ATOM 773 C CA . SER A 1 102 ? -32.649 -14.034 15.984 1.00 69.62 102 SER A CA 1
ATOM 774 C C . SER A 1 102 ? -34.066 -14.121 15.393 1.00 69.62 102 SER A C 1
ATOM 776 O O . SER A 1 102 ? -34.998 -14.482 16.112 1.00 69.62 102 SER A O 1
ATOM 778 N N . ALA A 1 103 ? -34.256 -13.731 14.128 1.00 60.06 103 ALA A N 1
ATOM 779 C CA . ALA A 1 103 ? -35.554 -13.699 13.446 1.00 60.06 103 ALA A CA 1
ATOM 780 C C . ALA A 1 103 ? -35.780 -14.881 12.475 1.00 60.06 103 ALA A C 1
ATOM 782 O O . ALA A 1 103 ? -36.815 -14.910 11.801 1.00 60.06 103 ALA A O 1
ATOM 783 N N . ALA A 1 104 ? -34.837 -15.829 12.408 1.00 52.81 104 ALA A N 1
ATOM 784 C CA . ALA A 1 104 ? -34.909 -17.080 11.643 1.00 52.81 104 ALA A CA 1
ATOM 785 C C . ALA A 1 104 ? -35.277 -18.278 12.537 1.00 52.81 104 ALA A C 1
ATOM 787 O O . ALA A 1 104 ? -35.961 -19.193 12.022 1.00 52.81 104 ALA A O 1
#

Organism: Moniliophthora roreri (NCBI:txid221103)

Radius of gyration: 21.21 Å; chains: 1; bounding box: 64×45×36 Å

Sequence (104 aa):
MTSLPQLNVPALLVMLNPAGVNGLNNETCPSDDVLGPYLHGLANHSLKLQDRLLYLEKDFEYIIKLTKLKEHNREFDVGTVCKPPPIALATTAVCAAVAEDSAA

Secondary structure (DSSP, 8-state):
--------------------SS--B-S-PPPHHHHHHHHHHHHHTT--HHHHHHHHHHHH---B-HHHHHHHHHHTTPPP-PPPPPHHHHHHHHHHHHHHHTT-

Foldseek 3Di:
DDDDPDDDDDDDDPDDDPDDPPPWADVQDDDLVPLLVVLLVCVVVVHDLVVVQVVCCVVRVGTHDSVVSVVSCVVSVRDDPDDDPDPVVVVVVVVVVVVVVVVD

pLDDT: mean 75.28, std 19.1, range [36.25, 93.38]